Protein AF-A0A2A9N952-F1 (afdb_monomer_lite)

Foldseek 3Di:
DKDWAFPPVQPWDQPPDDDDPPDDPVVVNIDRPGTDTDPDDDPVRVCVPVPPPVPTDDD

Organism: NCBI:txid703135

Sequence (59 aa):
GVHLIPAFHYGHTPALLPPSNICHPDEHNEDWRYFYVNIFIDRDMLMRFRGGGVGHESI

Secondary structure (DSSP, 8-state):
-PPEEE-GGG-EESSSS---TTS-GGGTT-EES-EEEP-SPPHHHHHHHH---TT----

pLDDT: mean 82.56, std 10.37, range [51.53, 95.25]

Structure (mmCIF, N/CA/C/O backbone):
data_AF-A0A2A9N952-F1
#
_entry.id   AF-A0A2A9N952-F1
#
loop_
_atom_site.group_PDB
_atom_site.id
_atom_site.type_symbol
_atom_site.label_atom_id
_atom_site.label_alt_id
_atom_site.label_comp_id
_atom_site.label_asym_id
_atom_site.label_entity_id
_atom_site.label_seq_id
_atom_site.pdbx_PDB_ins_code
_atom_site.Cartn_x
_atom_site.Cartn_y
_atom_site.Cartn_z
_atom_site.occupancy
_atom_site.B_iso_or_equiv
_atom_site.auth_seq_id
_atom_site.auth_comp_id
_atom_site.auth_asym_id
_atom_site.auth_atom_id
_atom_site.pdbx_PDB_model_num
ATOM 1 N N . GLY A 1 1 ? 10.522 -0.926 -9.573 1.00 68.25 1 GLY A N 1
ATOM 2 C CA . GLY A 1 1 ? 10.400 -1.112 -8.123 1.00 68.25 1 GLY A CA 1
ATOM 3 C C . GLY A 1 1 ? 9.431 -2.240 -7.872 1.00 68.25 1 GLY A C 1
ATOM 4 O O . GLY A 1 1 ? 9.165 -3.010 -8.785 1.00 68.25 1 GLY A O 1
ATOM 5 N N . VAL A 1 2 ? 8.908 -2.346 -6.654 1.00 74.06 2 VAL A N 1
ATOM 6 C CA . VAL A 1 2 ? 7.745 -3.193 -6.369 1.00 74.06 2 VAL A CA 1
ATOM 7 C C . VAL A 1 2 ? 6.529 -2.282 -6.235 1.00 74.06 2 VAL A C 1
ATOM 9 O O . VAL A 1 2 ? 6.616 -1.251 -5.570 1.00 74.06 2 VAL A O 1
ATOM 12 N N . HIS A 1 3 ? 5.427 -2.612 -6.906 1.00 85.81 3 HIS A N 1
ATOM 13 C CA . HIS A 1 3 ? 4.190 -1.838 -6.805 1.00 85.81 3 HIS A CA 1
ATOM 14 C C . HIS A 1 3 ? 3.291 -2.498 -5.755 1.00 85.81 3 HIS A C 1
ATOM 16 O O . HIS A 1 3 ? 2.941 -3.671 -5.890 1.00 85.81 3 HIS A O 1
ATOM 22 N N . LEU A 1 4 ? 2.933 -1.751 -4.712 1.00 91.06 4 LEU A N 1
ATOM 23 C CA . LEU A 1 4 ? 1.964 -2.176 -3.703 1.00 91.06 4 LEU A CA 1
ATOM 24 C C . LEU A 1 4 ? 0.567 -1.700 -4.100 1.00 91.06 4 LEU A C 1
ATOM 26 O O . LEU A 1 4 ? 0.354 -0.507 -4.294 1.00 91.06 4 LEU A O 1
ATOM 30 N N . ILE A 1 5 ? -0.373 -2.630 -4.239 1.00 91.81 5 ILE A N 1
ATOM 31 C CA . ILE A 1 5 ? -1.762 -2.328 -4.593 1.00 91.81 5 ILE A CA 1
ATOM 32 C C . ILE A 1 5 ? -2.601 -2.436 -3.320 1.00 91.81 5 ILE A C 1
ATOM 34 O O . ILE A 1 5 ? -2.568 -3.494 -2.688 1.00 91.81 5 ILE A O 1
ATOM 38 N N . PRO A 1 6 ? -3.366 -1.403 -2.937 1.00 94.31 6 PRO A N 1
ATOM 39 C CA . PRO A 1 6 ? -4.265 -1.494 -1.799 1.00 94.31 6 PRO A CA 1
ATOM 40 C C . PRO A 1 6 ? -5.205 -2.694 -1.881 1.00 94.31 6 PRO A C 1
ATOM 42 O O . PRO A 1 6 ? -5.847 -2.948 -2.903 1.00 94.31 6 PRO A O 1
ATOM 45 N N . ALA A 1 7 ? -5.313 -3.443 -0.790 1.00 95.25 7 ALA A N 1
ATOM 46 C CA . ALA A 1 7 ? -6.246 -4.550 -0.701 1.00 95.25 7 ALA A CA 1
ATOM 47 C C . ALA A 1 7 ? -7.638 -4.022 -0.317 1.00 95.25 7 ALA A C 1
ATOM 49 O O . ALA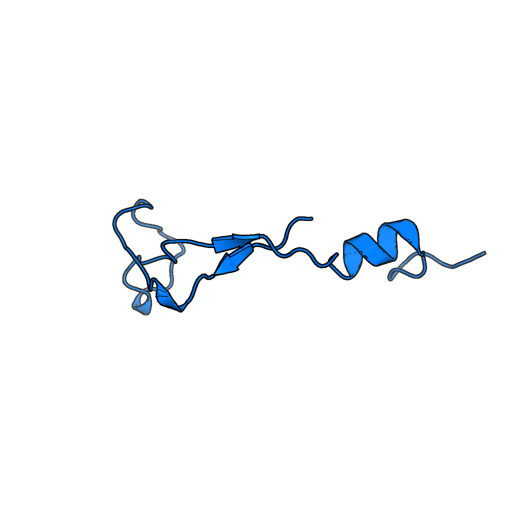 A 1 7 ? -8.071 -4.147 0.828 1.00 95.25 7 ALA A O 1
ATOM 50 N N . PHE A 1 8 ? -8.334 -3.438 -1.301 1.00 93.25 8 PHE A N 1
ATOM 51 C CA . PHE A 1 8 ? -9.583 -2.680 -1.133 1.00 93.25 8 PHE A CA 1
ATOM 52 C C . PHE A 1 8 ? -10.640 -3.361 -0.251 1.00 93.25 8 PHE A C 1
ATOM 54 O O . PHE A 1 8 ? -11.322 -2.699 0.524 1.00 93.25 8 PHE A O 1
ATOM 61 N N . HIS A 1 9 ? -10.754 -4.690 -0.331 1.00 94.62 9 HIS A N 1
ATOM 62 C CA . HIS A 1 9 ? -11.737 -5.463 0.434 1.00 94.62 9 HIS A CA 1
ATOM 63 C C . HIS A 1 9 ? -11.556 -5.372 1.960 1.00 94.62 9 HIS A C 1
ATOM 65 O O . HIS A 1 9 ? -12.520 -5.554 2.696 1.00 94.62 9 HIS A O 1
ATOM 71 N N . TYR A 1 10 ? -10.347 -5.079 2.447 1.00 94.62 10 TYR A N 1
ATOM 72 C CA . TYR A 1 10 ? -10.077 -4.962 3.881 1.00 94.62 10 TYR A CA 1
ATOM 73 C C . TYR A 1 10 ? -10.273 -3.548 4.441 1.00 94.62 10 TYR A C 1
ATOM 75 O O . TYR A 1 10 ? -10.200 -3.375 5.658 1.00 94.62 10 TYR A O 1
ATOM 83 N N . GLY A 1 11 ? -10.527 -2.560 3.578 1.00 93.56 11 GLY A N 1
ATOM 84 C CA . GLY A 1 11 ? -10.771 -1.176 3.975 1.00 93.56 11 GLY A CA 1
ATOM 85 C C . GLY A 1 11 ? -9.559 -0.462 4.584 1.00 93.56 11 GLY A C 1
ATOM 86 O O . GLY A 1 11 ? -8.406 -0.895 4.455 1.00 93.56 11 GLY A O 1
ATOM 87 N N . HIS A 1 12 ? -9.847 0.673 5.221 1.00 93.00 12 HIS A N 1
ATOM 88 C CA . HIS A 1 12 ? -8.856 1.553 5.835 1.00 93.00 12 HIS A CA 1
ATOM 89 C C . HIS A 1 12 ? -8.764 1.332 7.351 1.00 93.00 12 HIS A C 1
ATOM 91 O O . HIS A 1 12 ? -9.620 0.691 7.967 1.00 93.00 12 HIS A O 1
ATOM 97 N N . THR A 1 13 ? -7.703 1.851 7.963 1.00 91.00 13 THR A N 1
ATOM 98 C CA . THR A 1 13 ? -7.508 1.877 9.410 1.00 91.00 13 THR A CA 1
ATOM 99 C C . THR A 1 13 ? -6.679 3.095 9.837 1.00 91.00 13 THR A C 1
ATOM 101 O O . THR A 1 13 ? -5.643 3.367 9.231 1.00 91.00 13 THR A O 1
ATOM 104 N N . PRO A 1 14 ? -7.061 3.793 10.919 1.00 90.56 14 PRO A N 1
ATOM 105 C CA . PRO A 1 14 ? -6.230 4.827 11.539 1.00 90.56 14 PRO A CA 1
ATOM 106 C C . PRO A 1 14 ? -5.230 4.259 12.562 1.00 90.56 14 PRO A C 1
ATOM 108 O O . PRO A 1 14 ? -4.446 4.997 13.146 1.00 90.56 14 PRO A O 1
ATOM 111 N N . ALA A 1 15 ? -5.272 2.952 12.850 1.00 91.56 15 ALA A N 1
ATOM 112 C CA . ALA A 1 15 ? -4.565 2.377 13.999 1.00 91.56 15 ALA A CA 1
ATOM 113 C C . ALA A 1 15 ? -3.098 2.001 13.728 1.00 91.56 15 ALA A C 1
ATOM 115 O O . ALA A 1 15 ? -2.355 1.734 14.671 1.00 91.56 15 ALA A O 1
ATOM 116 N N . LEU A 1 16 ? -2.697 1.897 12.457 1.00 89.44 16 LEU A N 1
ATOM 117 C CA . LEU A 1 16 ? -1.375 1.382 12.078 1.00 89.44 16 LEU A CA 1
ATOM 118 C C . LEU A 1 16 ? -0.334 2.483 11.879 1.00 89.44 16 LEU A C 1
ATOM 120 O O . LEU A 1 16 ? 0.853 2.236 12.090 1.00 89.44 16 LEU A O 1
ATOM 124 N N . LEU A 1 17 ? -0.770 3.676 11.480 1.00 87.44 17 LEU A N 1
ATOM 125 C CA . LEU A 1 17 ? 0.102 4.817 11.240 1.00 87.44 17 LEU A CA 1
ATOM 126 C C . LEU A 1 17 ? -0.229 5.949 12.214 1.00 87.44 17 LEU A C 1
ATOM 128 O O . LEU A 1 17 ? -1.397 6.161 12.539 1.00 87.44 17 LEU A O 1
ATOM 132 N N . PRO A 1 18 ? 0.784 6.688 12.692 1.00 86.06 18 PRO A N 1
ATOM 133 C CA . PRO A 1 18 ? 0.546 7.865 13.507 1.00 86.06 18 PRO A CA 1
ATOM 134 C C . PRO A 1 18 ? -0.150 8.974 12.698 1.00 86.06 18 PRO A C 1
ATOM 136 O O . PRO A 1 18 ? -0.121 8.963 11.463 1.00 86.06 18 PRO A O 1
ATOM 139 N N . PRO A 1 19 ? -0.727 9.974 13.387 1.00 84.75 19 PRO A N 1
ATOM 140 C CA . PRO A 1 19 ? -1.193 11.208 12.772 1.00 84.75 19 PRO A CA 1
ATOM 141 C C . PRO A 1 19 ? -0.172 11.798 11.798 1.00 84.75 19 PRO A C 1
ATOM 143 O O . PRO A 1 19 ? 0.976 12.058 12.160 1.00 84.75 19 PRO A O 1
ATOM 146 N N . SER A 1 20 ? -0.604 11.994 10.559 1.00 81.81 20 SER A N 1
ATOM 147 C CA . SER A 1 20 ? 0.177 12.538 9.463 1.00 81.81 20 SER A CA 1
ATOM 148 C C . SER A 1 20 ? -0.215 13.995 9.251 1.00 81.81 20 SER A C 1
ATOM 150 O O . SER A 1 20 ? -1.374 14.320 9.009 1.00 81.81 20 SER A O 1
ATOM 152 N N . ASN A 1 21 ? 0.767 14.891 9.303 1.00 81.62 21 ASN A N 1
ATOM 153 C CA . ASN A 1 21 ? 0.586 16.318 9.019 1.00 81.62 21 ASN A CA 1
ATOM 154 C C . ASN A 1 21 ? 0.492 16.635 7.514 1.00 81.62 21 ASN A C 1
ATOM 156 O O . ASN A 1 21 ? 0.355 17.799 7.145 1.00 81.62 21 ASN A O 1
ATOM 160 N N . ILE A 1 22 ? 0.608 15.610 6.667 1.00 83.38 22 ILE A N 1
ATOM 161 C CA . ILE A 1 22 ? 0.561 15.683 5.202 1.00 83.38 22 ILE A CA 1
ATOM 162 C C . ILE A 1 22 ? -0.665 14.971 4.613 1.00 83.38 22 ILE A C 1
ATOM 164 O O . ILE A 1 22 ? -0.907 15.095 3.415 1.00 83.38 22 ILE A O 1
ATOM 168 N N . CYS A 1 23 ? -1.428 14.230 5.423 1.00 79.94 23 CYS A N 1
ATOM 169 C CA . CYS A 1 23 ? -2.677 13.599 4.994 1.00 79.94 23 CYS A CA 1
ATOM 170 C C . CYS A 1 23 ? -3.728 14.671 4.678 1.00 79.94 23 CYS A C 1
ATOM 172 O O . CYS A 1 23 ? -3.739 15.741 5.299 1.00 79.94 23 CYS A O 1
ATOM 174 N N . HIS A 1 24 ? -4.602 14.405 3.705 1.00 80.06 24 HIS A N 1
ATOM 175 C CA . HIS A 1 24 ? -5.680 15.336 3.407 1.00 80.06 24 HIS A CA 1
ATOM 176 C C . HIS A 1 24 ? -6.613 15.443 4.632 1.00 80.06 24 HIS A C 1
ATOM 178 O O . HIS A 1 24 ? -6.929 14.420 5.240 1.00 80.06 24 HIS A O 1
ATOM 184 N N . PRO A 1 25 ? -7.096 16.640 5.016 1.00 80.12 25 PRO A N 1
ATOM 185 C CA . PRO A 1 25 ? -7.942 16.798 6.205 1.00 80.12 25 PRO A CA 1
ATOM 186 C C . PRO A 1 25 ? -9.191 15.900 6.198 1.00 80.12 25 PRO A C 1
ATOM 188 O O . PRO A 1 25 ? -9.605 15.404 7.243 1.00 80.12 25 PRO A O 1
ATOM 191 N N . ASP A 1 26 ? -9.746 15.649 5.010 1.00 83.56 26 ASP A N 1
ATOM 192 C CA . ASP A 1 26 ? -10.939 14.815 4.805 1.00 83.56 26 ASP A CA 1
ATOM 193 C C . ASP A 1 26 ? -10.650 13.300 4.753 1.00 83.56 26 ASP A C 1
ATOM 195 O O . ASP A 1 26 ? -11.574 12.493 4.673 1.00 83.56 26 ASP A O 1
ATOM 199 N N . GLU A 1 27 ? -9.384 12.879 4.796 1.00 81.94 27 GLU A N 1
ATOM 200 C CA . GLU A 1 27 ? -8.986 11.460 4.798 1.00 81.94 27 GLU A CA 1
ATOM 201 C C . GLU A 1 27 ? -8.961 10.858 6.212 1.00 81.94 27 GLU A C 1
ATOM 203 O O . GLU A 1 27 ? -8.586 9.701 6.390 1.00 81.94 27 GLU A O 1
ATOM 208 N N . HIS A 1 28 ? -9.381 11.627 7.227 1.00 84.62 28 HIS A N 1
ATOM 209 C CA . HIS A 1 28 ? -9.572 11.176 8.614 1.00 84.62 28 HIS A CA 1
ATOM 210 C C . HIS A 1 28 ? -8.346 10.491 9.239 1.00 84.62 28 HIS A C 1
ATOM 212 O O . HIS A 1 28 ? -8.461 9.774 10.234 1.00 84.62 28 HIS A O 1
ATOM 218 N N . ASN A 1 29 ? -7.160 10.745 8.682 1.00 86.44 29 ASN A N 1
ATOM 219 C CA . ASN A 1 29 ? -5.916 10.099 9.073 1.00 86.44 29 ASN A CA 1
ATOM 220 C C . ASN A 1 29 ? -5.971 8.558 9.000 1.00 86.44 29 ASN A C 1
ATOM 222 O O . ASN A 1 29 ? -5.355 7.860 9.811 1.00 86.44 29 ASN A O 1
ATOM 226 N N . GLU A 1 30 ? -6.735 8.027 8.050 1.00 89.06 30 GLU A N 1
ATOM 227 C CA . GLU A 1 30 ? -6.837 6.597 7.790 1.00 89.06 30 GLU A CA 1
ATOM 228 C C . GLU A 1 30 ? -5.960 6.200 6.597 1.00 89.06 30 GLU A C 1
ATOM 230 O O . GLU A 1 30 ? -5.829 6.951 5.634 1.00 89.06 30 GLU A O 1
ATOM 235 N N . ASP A 1 31 ? -5.387 4.996 6.639 1.00 91.19 31 ASP A N 1
ATOM 236 C CA . ASP A 1 31 ? -4.650 4.415 5.511 1.00 91.19 31 ASP A CA 1
ATOM 237 C C . ASP A 1 31 ? -5.087 2.965 5.260 1.00 91.19 31 ASP A C 1
ATOM 239 O O . ASP A 1 31 ? -5.725 2.325 6.102 1.00 91.19 31 ASP A O 1
ATOM 243 N N . TRP A 1 32 ? -4.759 2.420 4.092 1.00 92.50 32 TRP A N 1
ATOM 244 C CA . TRP A 1 32 ? -5.070 1.044 3.731 1.00 92.50 32 TRP A CA 1
ATOM 245 C C . TRP A 1 32 ? -4.430 0.052 4.697 1.00 92.50 32 TRP A C 1
ATOM 247 O O . TRP A 1 32 ? -3.227 0.060 4.952 1.00 92.50 32 TRP A O 1
ATOM 257 N N . ARG A 1 33 ? -5.246 -0.877 5.201 1.00 92.75 33 ARG A N 1
ATOM 258 C CA . ARG A 1 33 ? -4.792 -1.854 6.197 1.00 92.75 33 ARG A CA 1
ATOM 259 C C . ARG A 1 33 ? -3.812 -2.883 5.630 1.00 92.75 33 ARG A C 1
ATOM 261 O O . ARG A 1 33 ? -2.937 -3.359 6.350 1.00 92.75 33 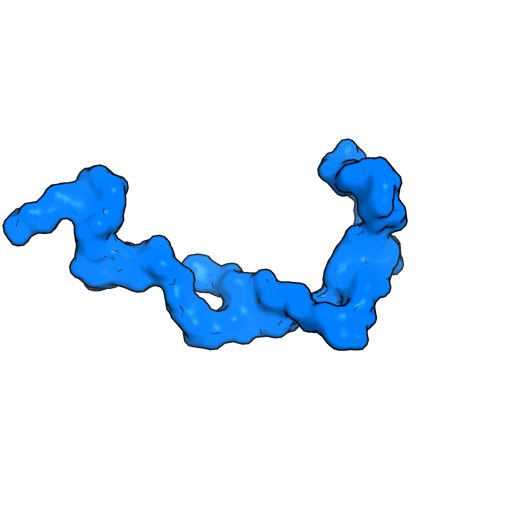ARG A O 1
ATOM 268 N N . TYR A 1 34 ? -3.990 -3.258 4.366 1.00 94.19 34 TYR A N 1
ATOM 269 C CA . TYR A 1 34 ? -3.189 -4.276 3.694 1.00 94.19 34 TYR A CA 1
ATOM 270 C C . TYR A 1 34 ? -2.936 -3.904 2.237 1.00 94.19 34 TYR A C 1
ATOM 272 O O . TYR A 1 34 ? -3.734 -3.213 1.603 1.00 94.19 34 TYR A O 1
ATOM 280 N N . PHE A 1 35 ? -1.847 -4.446 1.696 1.00 93.81 35 PHE A N 1
ATOM 281 C CA . PHE A 1 35 ? -1.4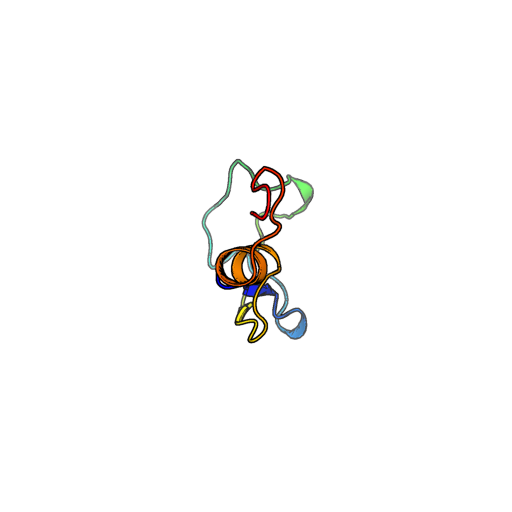49 -4.272 0.307 1.00 93.81 35 PHE A CA 1
ATOM 282 C C . PHE A 1 35 ? -1.117 -5.625 -0.320 1.00 93.81 35 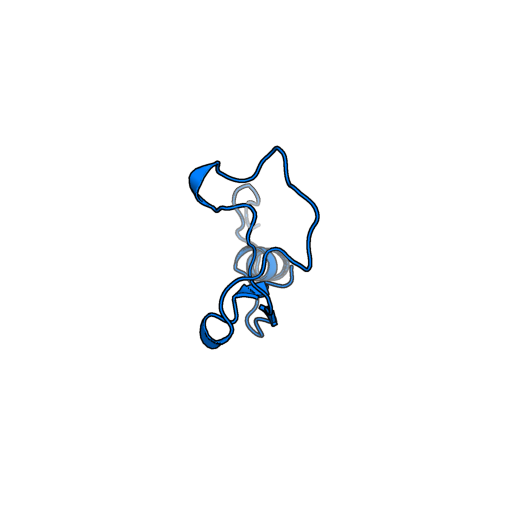PHE A C 1
ATOM 284 O O . PHE A 1 35 ? -0.472 -6.472 0.301 1.00 93.81 35 PHE A O 1
ATOM 291 N N . TYR A 1 36 ? -1.521 -5.811 -1.571 1.00 92.62 36 TYR A N 1
ATOM 292 C CA . TYR A 1 36 ? -1.031 -6.882 -2.424 1.00 92.62 36 TYR A CA 1
ATOM 293 C C . TYR A 1 36 ? 0.268 -6.455 -3.103 1.00 92.62 36 TYR A C 1
ATOM 295 O O . TYR A 1 36 ? 0.413 -5.318 -3.555 1.00 92.62 36 TYR A O 1
ATOM 303 N N . VAL A 1 37 ? 1.203 -7.393 -3.220 1.00 90.69 37 VAL A N 1
ATOM 304 C CA . VAL A 1 37 ? 2.416 -7.203 -4.015 1.00 90.69 37 VAL A CA 1
ATOM 305 C C . VAL A 1 37 ? 2.076 -7.470 -5.475 1.00 90.69 37 VAL A C 1
ATOM 307 O O . VAL A 1 37 ? 1.659 -8.576 -5.822 1.00 90.69 37 VAL A O 1
ATOM 310 N N . ASN A 1 38 ? 2.244 -6.467 -6.336 1.00 85.44 38 ASN A N 1
ATOM 311 C CA . ASN A 1 38 ? 2.055 -6.661 -7.766 1.00 85.44 38 ASN A CA 1
ATOM 312 C C . ASN A 1 38 ? 3.153 -7.580 -8.324 1.00 85.44 38 ASN A C 1
ATOM 314 O O . ASN A 1 38 ? 4.339 -7.373 -8.069 1.00 85.44 38 ASN A O 1
ATOM 318 N N . ILE A 1 39 ? 2.744 -8.577 -9.108 1.00 85.81 39 ILE A N 1
ATOM 319 C CA . ILE A 1 39 ? 3.642 -9.527 -9.779 1.00 85.81 39 ILE A CA 1
ATOM 320 C C . ILE A 1 39 ? 4.133 -9.016 -11.138 1.00 85.81 39 ILE A C 1
ATOM 322 O O . ILE A 1 39 ? 5.070 -9.574 -11.707 1.00 85.81 39 ILE A O 1
ATOM 326 N N . PHE A 1 40 ? 3.497 -7.973 -11.676 1.00 84.06 40 PHE A N 1
ATOM 327 C CA . PHE A 1 40 ? 3.880 -7.380 -12.947 1.00 84.06 40 PHE A CA 1
ATOM 328 C C . PHE A 1 40 ? 4.950 -6.307 -12.760 1.00 84.06 40 PHE A C 1
ATOM 330 O O . PHE A 1 40 ? 4.913 -5.503 -11.827 1.00 84.06 40 PHE A O 1
ATOM 337 N N . ILE A 1 41 ? 5.895 -6.294 -13.697 1.00 78.31 41 ILE A N 1
ATOM 338 C CA . ILE A 1 41 ? 6.987 -5.326 -13.748 1.00 78.31 41 ILE A CA 1
ATOM 339 C C . ILE A 1 41 ? 6.414 -3.964 -14.153 1.00 78.31 41 ILE A C 1
ATOM 341 O O . ILE A 1 41 ? 5.650 -3.871 -15.116 1.00 78.31 41 ILE A O 1
ATOM 345 N N . ASP A 1 42 ? 6.786 -2.901 -13.437 1.00 81.94 42 ASP A N 1
ATOM 346 C CA . ASP A 1 42 ? 6.409 -1.545 -13.832 1.00 81.94 42 ASP A CA 1
ATOM 347 C C . ASP A 1 42 ? 7.113 -1.118 -15.135 1.00 81.94 42 ASP A C 1
ATOM 349 O O . ASP A 1 42 ? 8.154 -1.658 -15.522 1.00 81.94 42 ASP A O 1
ATOM 353 N N . ARG A 1 43 ? 6.535 -0.133 -15.831 1.00 78.75 43 ARG A N 1
ATOM 354 C CA . ARG A 1 43 ? 7.054 0.345 -17.119 1.00 78.75 43 ARG A CA 1
ATOM 355 C C . ARG A 1 43 ? 8.517 0.776 -17.025 1.00 78.75 43 ARG A C 1
ATOM 357 O O . ARG A 1 43 ? 9.284 0.470 -17.930 1.00 78.75 43 ARG A O 1
ATOM 364 N N . ASP A 1 44 ? 8.914 1.462 -15.963 1.00 77.19 44 ASP A N 1
ATOM 365 C CA . ASP A 1 44 ? 10.259 2.017 -15.850 1.00 77.19 44 ASP A CA 1
ATOM 366 C C . ASP A 1 44 ? 11.280 0.904 -15.559 1.00 77.19 44 ASP A C 1
ATOM 368 O O . ASP A 1 44 ? 12.383 0.913 -16.109 1.00 77.19 44 ASP A O 1
ATOM 372 N N . MET A 1 45 ? 10.897 -0.130 -14.797 1.00 80.94 45 MET A N 1
ATOM 373 C CA . MET A 1 45 ? 11.696 -1.353 -14.685 1.00 80.94 45 MET A CA 1
ATOM 374 C C . MET A 1 45 ? 11.820 -2.099 -16.011 1.00 80.94 45 MET A C 1
ATOM 376 O O . MET A 1 45 ? 12.910 -2.571 -16.324 1.00 80.94 45 MET A O 1
ATOM 380 N N . LEU A 1 46 ? 10.757 -2.187 -16.813 1.00 80.50 46 LEU A N 1
ATOM 381 C CA . LEU A 1 46 ? 10.839 -2.782 -18.148 1.00 80.50 46 LEU A CA 1
ATOM 382 C C . LEU A 1 46 ? 11.787 -1.978 -19.057 1.00 80.50 46 LEU A C 1
ATOM 384 O O . LEU A 1 46 ? 12.628 -2.559 -19.744 1.00 80.50 46 LEU A O 1
ATOM 388 N N . MET A 1 47 ? 11.684 -0.647 -19.031 1.00 81.44 47 MET A N 1
ATOM 389 C CA . MET A 1 47 ? 12.523 0.258 -19.826 1.00 81.44 47 MET A CA 1
ATOM 390 C C . MET A 1 47 ? 13.994 0.230 -19.398 1.00 81.44 47 MET A C 1
ATOM 392 O O . MET A 1 47 ? 14.868 0.389 -20.247 1.00 81.44 47 MET A O 1
ATOM 396 N N . ARG A 1 48 ? 14.292 -0.059 -18.124 1.00 78.44 48 ARG A N 1
ATOM 397 C CA . ARG A 1 48 ? 15.669 -0.257 -17.643 1.00 78.44 48 ARG A CA 1
ATOM 398 C C . ARG A 1 48 ? 16.399 -1.399 -18.361 1.00 78.44 48 ARG A C 1
ATOM 400 O O . ARG A 1 48 ? 17.612 -1.318 -18.511 1.00 78.44 48 ARG A O 1
ATOM 407 N N . PHE A 1 49 ? 15.685 -2.444 -18.787 1.00 79.62 49 PHE A N 1
ATOM 408 C CA . PHE A 1 49 ? 16.280 -3.611 -19.456 1.00 79.62 49 PHE A CA 1
ATOM 409 C C . PHE A 1 49 ? 16.026 -3.658 -20.967 1.00 79.62 49 PHE A C 1
ATOM 411 O O . PHE A 1 49 ? 16.831 -4.239 -21.688 1.00 79.62 49 PHE A O 1
ATOM 418 N N . ARG A 1 50 ? 14.930 -3.064 -21.463 1.00 77.44 50 ARG A N 1
ATOM 419 C CA . ARG A 1 50 ? 14.636 -2.994 -22.908 1.00 77.44 50 ARG A CA 1
ATOM 420 C C . ARG A 1 50 ? 15.293 -1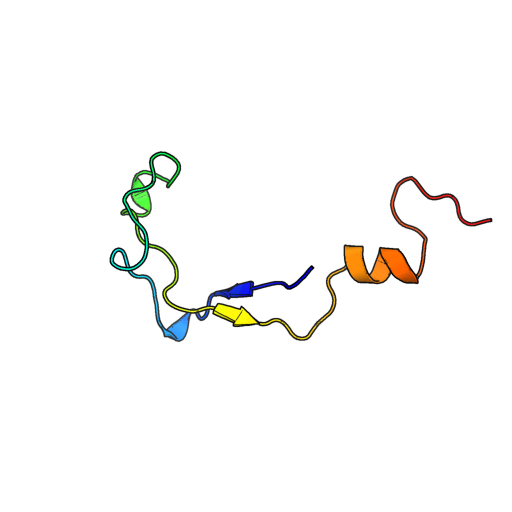.805 -23.620 1.00 77.44 50 ARG A C 1
ATOM 422 O O . ARG A 1 50 ? 15.453 -1.879 -24.832 1.00 77.44 50 ARG A O 1
ATOM 429 N N . GLY A 1 51 ? 15.665 -0.741 -22.903 1.00 71.31 51 GLY A N 1
ATOM 430 C CA . GLY A 1 51 ? 16.082 0.530 -23.510 1.00 71.31 51 GLY A CA 1
ATOM 431 C C . GLY A 1 51 ? 14.896 1.347 -24.052 1.00 71.31 51 GLY A C 1
ATOM 432 O O . GLY A 1 51 ? 13.748 0.912 -23.969 1.00 71.31 51 GLY A O 1
ATOM 433 N N . GLY A 1 52 ? 15.162 2.551 -24.577 1.00 72.00 52 GLY A N 1
ATOM 434 C CA . GLY A 1 52 ? 14.133 3.448 -25.139 1.00 72.00 52 GLY A CA 1
ATOM 435 C C . GLY A 1 52 ? 13.387 4.322 -24.119 1.00 72.00 52 GLY A C 1
ATOM 436 O O . GLY A 1 52 ? 12.325 4.865 -24.422 1.00 72.00 52 GLY A O 1
ATOM 437 N N . GLY A 1 53 ? 13.915 4.454 -22.897 1.00 67.94 53 GLY A N 1
ATOM 438 C CA . GLY A 1 53 ? 13.417 5.425 -21.922 1.00 67.94 53 GLY A CA 1
ATOM 439 C C . GLY A 1 53 ? 13.706 6.865 -22.361 1.00 67.94 53 GLY A C 1
ATOM 440 O O . GLY A 1 53 ? 14.715 7.123 -23.012 1.00 67.94 53 GLY A O 1
ATOM 441 N N . VAL A 1 54 ? 12.835 7.809 -21.987 1.00 65.88 54 VAL A N 1
ATOM 442 C CA . VAL A 1 54 ? 12.991 9.242 -22.304 1.00 65.88 54 VAL A CA 1
ATOM 443 C C . VAL A 1 54 ? 14.390 9.720 -21.885 1.00 65.88 54 VAL A C 1
ATOM 445 O O . VAL A 1 54 ? 14.732 9.657 -20.706 1.00 65.88 54 VAL A O 1
ATOM 448 N N . GLY A 1 55 ? 15.198 10.164 -22.854 1.00 66.44 55 GLY A N 1
ATOM 449 C CA . GLY A 1 55 ? 16.583 10.614 -22.648 1.00 66.44 55 GLY A CA 1
ATOM 450 C C . GLY A 1 55 ? 17.681 9.586 -22.960 1.00 66.44 55 GLY A C 1
ATOM 451 O O . GLY A 1 55 ? 18.854 9.934 -22.878 1.00 66.44 55 GLY A O 1
ATOM 452 N N . HIS A 1 56 ? 17.337 8.352 -23.341 1.00 61.47 56 HIS A N 1
ATOM 453 C CA . HIS A 1 56 ? 18.290 7.374 -23.871 1.00 61.47 56 HIS A CA 1
AT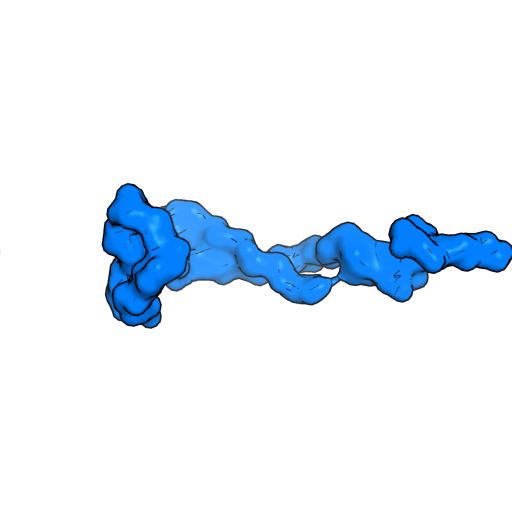OM 454 C C . HIS A 1 56 ? 18.027 7.134 -25.361 1.00 61.47 56 HIS A C 1
ATOM 456 O O . HIS A 1 56 ? 17.126 6.376 -25.723 1.00 61.47 56 HIS A O 1
ATOM 462 N N . GLU A 1 57 ? 18.833 7.777 -26.209 1.00 55.09 57 GLU A N 1
ATOM 463 C CA . GLU A 1 57 ? 18.949 7.452 -27.634 1.00 55.09 57 GLU A CA 1
ATOM 464 C C . GLU A 1 57 ? 19.435 6.001 -27.766 1.00 55.09 57 GLU A C 1
ATOM 466 O O . GLU A 1 57 ? 20.478 5.624 -27.224 1.00 55.09 57 GLU A O 1
ATOM 471 N N . SER A 1 58 ? 18.664 5.163 -28.452 1.00 58.56 58 SER A N 1
ATOM 472 C CA . SER A 1 58 ? 19.149 3.870 -28.930 1.00 58.56 58 SER A CA 1
ATOM 473 C C . SER A 1 58 ? 20.224 4.101 -29.995 1.00 58.56 58 SER A C 1
ATOM 475 O O . SER A 1 58 ? 19.977 4.855 -30.935 1.00 58.56 58 SER A O 1
ATOM 477 N N . ILE A 1 59 ? 21.386 3.459 -29.832 1.00 51.53 59 ILE A N 1
ATOM 478 C CA . ILE A 1 59 ? 22.419 3.330 -30.879 1.00 51.53 59 ILE A CA 1
ATOM 479 C C . ILE A 1 59 ? 21.851 2.526 -32.050 1.00 51.53 59 ILE A C 1
ATOM 481 O O . ILE A 1 59 ? 21.176 1.507 -31.769 1.00 51.53 59 ILE A O 1
#

Radius of gyration: 17.38 Å; chains: 1; bounding box: 34×26×45 Å